Protein AF-A0A258W419-F1 (afdb_monomer)

pLDDT: mean 71.67, std 13.21, range [40.69, 92.25]

Solvent-accessible surface area (backbone atoms only — not comparable to full-atom values): 6292 Å² total; per-residue (Å²): 143,86,81,75,67,68,66,63,54,51,57,58,42,66,75,34,66,68,60,47,50,52,53,51,49,51,51,52,50,49,50,53,61,68,68,29,58,69,57,50,58,59,47,49,58,54,48,52,54,53,49,53,54,48,52,54,50,51,52,52,49,52,53,50,50,51,51,53,49,60,57,53,68,41,68,74,49,47,53,54,50,43,31,72,73,66,75,48,73,59,100,87,57,87,83,80,81,75,78,76,77,83,81,125

Structure (mmCIF, N/CA/C/O backbone):
data_AF-A0A258W419-F1
#
_entry.id   AF-A0A258W419-F1
#
loop_
_atom_site.group_PDB
_atom_site.id
_atom_site.type_symbol
_atom_site.label_atom_id
_atom_site.label_alt_id
_atom_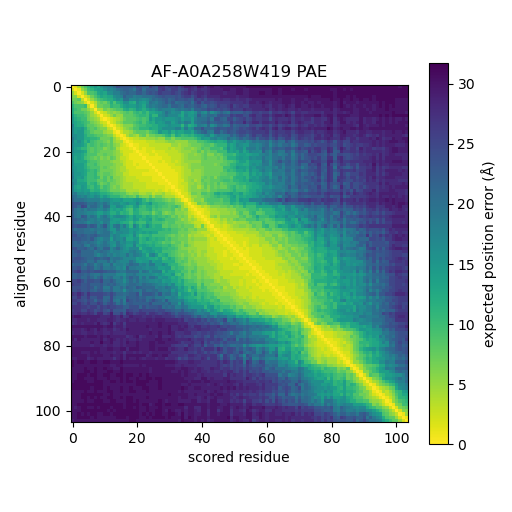site.label_comp_id
_atom_site.label_asym_id
_atom_site.label_entity_id
_atom_site.label_seq_id
_atom_site.pdbx_PDB_ins_code
_atom_site.Cartn_x
_atom_site.Cartn_y
_atom_site.Cartn_z
_atom_site.occupancy
_atom_site.B_iso_or_equiv
_atom_site.auth_seq_id
_atom_site.auth_comp_id
_atom_site.auth_asym_id
_atom_site.auth_atom_id
_atom_site.pdbx_PDB_model_num
ATOM 1 N N . MET A 1 1 ? 42.868 9.281 -20.946 1.00 45.41 1 MET A N 1
ATOM 2 C CA . MET A 1 1 ? 42.586 9.699 -22.340 1.00 45.41 1 MET A CA 1
ATOM 3 C C . MET A 1 1 ? 41.556 8.746 -22.967 1.00 45.41 1 MET A C 1
ATOM 5 O O . MET A 1 1 ? 41.919 7.928 -23.793 1.00 45.41 1 MET A O 1
ATOM 9 N N . PHE A 1 2 ? 40.281 8.785 -22.550 1.00 53.38 2 PHE A N 1
ATOM 10 C CA . PHE A 1 2 ? 39.294 7.734 -22.899 1.00 53.38 2 PHE A CA 1
ATOM 11 C C . PHE A 1 2 ? 37.959 8.246 -23.477 1.00 53.38 2 PHE A C 1
ATOM 13 O O . PHE A 1 2 ? 36.977 7.517 -23.496 1.00 53.38 2 PHE A O 1
ATOM 20 N N . ILE A 1 3 ? 37.908 9.473 -24.015 1.00 57.81 3 ILE A N 1
ATOM 21 C CA . ILE A 1 3 ? 36.650 10.080 -24.510 1.00 57.81 3 ILE A CA 1
ATOM 22 C C . ILE A 1 3 ? 36.766 10.544 -25.977 1.00 57.81 3 ILE A C 1
ATOM 24 O O . ILE A 1 3 ? 36.177 11.536 -26.380 1.00 57.81 3 ILE A O 1
ATOM 28 N N . LYS A 1 4 ? 37.542 9.849 -26.823 1.00 53.00 4 LYS A N 1
ATOM 29 C CA . LYS A 1 4 ? 37.614 10.188 -28.266 1.00 53.00 4 LYS A CA 1
ATOM 30 C C . LYS A 1 4 ? 36.705 9.347 -29.170 1.00 53.00 4 LYS A C 1
ATOM 32 O O . LYS A 1 4 ? 36.533 9.695 -30.332 1.00 53.00 4 LYS A O 1
ATOM 37 N N . LYS A 1 5 ? 36.081 8.280 -28.657 1.00 54.56 5 LYS A N 1
ATOM 38 C CA . LYS A 1 5 ? 35.203 7.404 -29.453 1.00 54.56 5 LYS A CA 1
ATOM 39 C C . LYS A 1 5 ? 33.720 7.812 -29.594 1.00 54.56 5 LYS A C 1
ATOM 41 O O . LYS A 1 5 ? 33.115 7.281 -30.522 1.00 54.56 5 LYS A O 1
ATOM 46 N N . PRO A 1 6 ? 33.102 8.727 -28.808 1.00 57.25 6 PRO A N 1
ATOM 47 C CA . PRO A 1 6 ? 31.686 9.033 -29.043 1.00 57.25 6 PRO A CA 1
ATOM 48 C C . PRO A 1 6 ? 31.472 9.843 -30.333 1.00 57.25 6 PRO A C 1
ATOM 50 O O . PRO A 1 6 ? 30.406 9.779 -30.932 1.00 57.25 6 PRO A O 1
ATOM 53 N N . PHE A 1 7 ? 32.492 10.572 -30.798 1.00 58.84 7 PHE A N 1
ATOM 54 C CA . PHE A 1 7 ? 32.338 11.576 -31.853 1.00 58.84 7 PHE A CA 1
ATOM 55 C C . PHE A 1 7 ? 32.351 11.017 -33.289 1.00 58.84 7 PHE A C 1
ATOM 57 O O . PHE A 1 7 ? 31.762 11.608 -34.188 1.00 58.84 7 PHE A O 1
ATOM 64 N N . SER A 1 8 ? 32.997 9.873 -33.541 1.00 60.66 8 SER A N 1
ATOM 65 C CA . SER A 1 8 ? 32.965 9.241 -34.872 1.00 60.66 8 SER A CA 1
ATOM 66 C C . SER A 1 8 ? 31.698 8.410 -35.093 1.00 60.66 8 SER A C 1
ATOM 68 O O . SER A 1 8 ? 31.232 8.276 -36.225 1.00 60.66 8 SER A O 1
ATOM 70 N N . TRP A 1 9 ? 31.113 7.889 -34.011 1.00 58.88 9 TRP A N 1
ATOM 71 C CA . TRP A 1 9 ? 29.901 7.074 -34.048 1.00 58.88 9 TRP A CA 1
ATOM 72 C C . TRP A 1 9 ? 28.661 7.912 -34.375 1.00 58.88 9 TRP A C 1
ATOM 74 O O . TRP A 1 9 ? 27.857 7.523 -35.219 1.00 58.88 9 TRP A O 1
ATOM 84 N N . THR A 1 10 ? 28.563 9.117 -33.809 1.00 65.44 10 THR A N 1
ATOM 85 C CA . THR A 1 10 ? 27.478 10.067 -34.101 1.00 65.44 10 THR A CA 1
ATOM 86 C C . THR A 1 10 ? 27.471 10.515 -35.561 1.00 65.44 10 THR A C 1
ATOM 88 O O . THR A 1 10 ? 26.404 10.662 -36.149 1.00 65.44 10 THR A O 1
ATOM 91 N N . ARG A 1 11 ? 28.646 10.668 -36.187 1.00 64.56 11 ARG A N 1
ATOM 92 C CA . ARG A 1 11 ? 28.769 11.097 -37.590 1.00 64.56 11 ARG A CA 1
ATOM 93 C C . ARG A 1 11 ? 28.247 10.049 -38.581 1.00 64.56 11 ARG A C 1
ATOM 95 O O . ARG A 1 11 ? 27.622 10.408 -39.571 1.00 64.56 11 ARG A O 1
ATOM 102 N N . SER A 1 12 ? 28.459 8.763 -38.291 1.00 65.25 12 SER A N 1
ATOM 103 C CA . SER A 1 12 ? 27.885 7.648 -39.065 1.00 65.25 12 SER A CA 1
ATOM 104 C C . SER A 1 12 ? 26.373 7.510 -38.834 1.00 65.25 12 SER A C 1
ATOM 106 O O . SER A 1 12 ? 25.621 7.262 -39.776 1.00 65.25 12 SER A O 1
ATOM 108 N N . LEU A 1 13 ? 25.921 7.744 -37.594 1.00 62.31 13 LEU A N 1
ATOM 109 C CA . LEU A 1 13 ? 24.507 7.698 -37.206 1.00 62.31 13 LEU A CA 1
ATOM 110 C C . LEU A 1 13 ? 23.682 8.814 -37.871 1.00 62.31 13 LEU A C 1
ATOM 11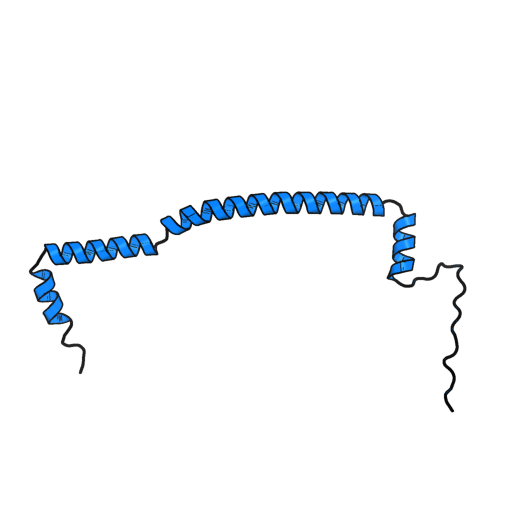2 O O . LEU A 1 13 ? 22.587 8.560 -38.360 1.00 62.31 13 LEU A O 1
ATOM 116 N N . ILE A 1 14 ? 24.237 10.029 -37.956 1.00 69.38 14 ILE A N 1
ATOM 117 C CA . ILE A 1 14 ? 23.624 11.184 -38.636 1.00 69.38 14 ILE A CA 1
ATOM 118 C C . ILE A 1 14 ? 23.492 10.951 -40.146 1.00 69.38 14 ILE A C 1
ATOM 120 O O . ILE A 1 14 ? 22.523 11.399 -40.752 1.00 69.38 14 ILE A O 1
ATOM 124 N N . ASN A 1 15 ? 24.421 10.208 -40.757 1.00 72.50 15 ASN A N 1
ATOM 125 C CA . ASN A 1 15 ? 24.398 9.935 -42.195 1.00 72.50 15 ASN A CA 1
ATOM 126 C C . ASN A 1 15 ? 23.331 8.893 -42.601 1.00 72.50 15 ASN A C 1
ATOM 128 O O . ASN A 1 15 ? 23.174 8.599 -43.785 1.00 72.50 15 ASN A O 1
ATOM 132 N N . ARG A 1 16 ? 22.598 8.313 -41.635 1.00 76.62 16 ARG A N 1
ATOM 133 C CA . ARG A 1 16 ? 21.488 7.376 -41.868 1.00 76.62 16 ARG A CA 1
ATOM 134 C C . ARG A 1 16 ? 20.206 7.863 -41.172 1.00 76.62 16 ARG A C 1
ATO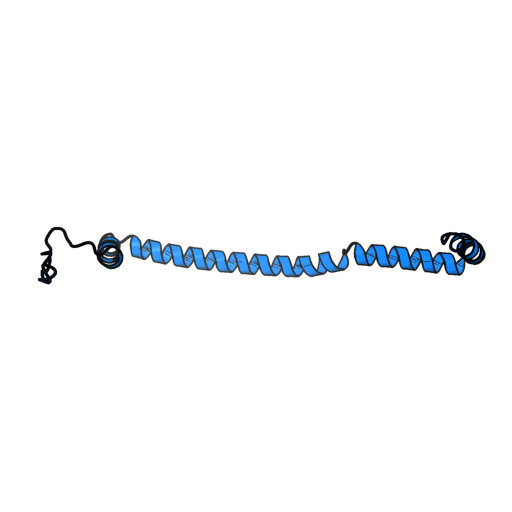M 136 O O . ARG A 1 16 ? 19.981 7.520 -40.010 1.00 76.62 16 ARG A O 1
ATOM 143 N N . PRO A 1 17 ? 19.317 8.591 -41.877 1.00 78.94 17 PRO A N 1
ATOM 144 C CA . PRO A 1 17 ? 18.150 9.239 -41.267 1.00 78.94 17 PRO A CA 1
ATOM 145 C C . PRO A 1 17 ? 17.182 8.252 -40.597 1.00 78.94 17 PRO A C 1
ATOM 147 O O . PRO A 1 17 ? 16.611 8.559 -39.555 1.00 78.94 17 PRO A O 1
ATOM 150 N N . LEU A 1 18 ? 17.053 7.034 -41.136 1.00 83.12 18 LEU A N 1
ATOM 151 C CA . LEU A 1 18 ? 16.200 5.992 -40.555 1.00 83.12 18 LEU A CA 1
ATOM 152 C C . LEU A 1 18 ? 16.697 5.521 -39.184 1.00 83.12 18 LEU A C 1
ATOM 154 O O . LEU A 1 18 ? 15.894 5.320 -38.280 1.00 83.12 18 LEU A O 1
ATOM 158 N N . VAL A 1 19 ? 18.013 5.383 -38.999 1.00 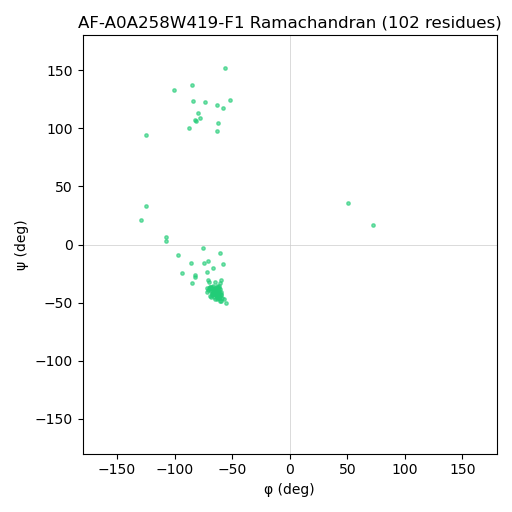82.94 19 VAL A N 1
ATOM 159 C CA . VAL A 1 19 ? 18.580 4.949 -37.713 1.00 82.94 19 VAL A CA 1
ATOM 160 C C . VAL A 1 19 ? 18.327 6.013 -36.648 1.00 82.94 19 VAL A C 1
ATOM 162 O O . VAL A 1 19 ? 17.937 5.684 -35.531 1.00 82.94 19 VAL A O 1
ATOM 165 N N . MET A 1 20 ? 18.468 7.290 -37.008 1.00 84.69 20 MET A N 1
ATOM 166 C CA . MET A 1 20 ? 18.199 8.393 -36.089 1.00 84.69 20 MET A CA 1
ATOM 167 C C . MET A 1 20 ? 16.715 8.496 -35.711 1.00 84.69 20 MET A C 1
ATOM 169 O O . MET A 1 20 ? 16.395 8.765 -34.552 1.00 84.69 20 MET A O 1
ATOM 173 N N . LEU A 1 21 ? 15.811 8.207 -36.655 1.00 86.38 21 LEU A N 1
ATOM 174 C CA . LEU A 1 21 ? 14.373 8.126 -36.398 1.00 86.38 21 LEU A CA 1
ATOM 175 C C . LEU A 1 21 ? 14.060 7.034 -35.370 1.00 86.38 21 LEU A C 1
ATOM 177 O O . LEU A 1 21 ? 13.382 7.317 -34.385 1.00 86.38 21 LEU A O 1
ATOM 181 N N . TYR A 1 22 ? 14.603 5.823 -35.532 1.00 90.12 22 TYR A N 1
ATOM 182 C CA . TYR A 1 22 ? 14.390 4.743 -34.562 1.00 90.12 22 TYR A CA 1
ATOM 183 C C . TYR A 1 22 ? 14.972 5.056 -33.183 1.00 90.12 22 TYR A C 1
ATOM 185 O O . TYR A 1 22 ? 14.342 4.738 -32.180 1.00 90.12 22 TYR A O 1
ATOM 193 N N . VAL A 1 23 ? 16.134 5.709 -33.109 1.00 88.38 23 VAL A N 1
ATOM 194 C CA . VAL A 1 23 ? 16.736 6.115 -31.828 1.00 88.38 23 VAL A CA 1
ATOM 195 C C . VAL A 1 23 ? 15.871 7.160 -31.120 1.00 88.38 23 VAL A C 1
ATOM 197 O O . VAL A 1 23 ? 15.606 7.026 -29.927 1.00 88.38 23 VAL A O 1
ATOM 200 N N . CYS A 1 24 ? 15.385 8.172 -31.844 1.00 88.44 24 CYS A N 1
ATOM 201 C CA . CYS A 1 24 ? 14.488 9.185 -31.289 1.00 88.44 24 CYS A CA 1
ATOM 202 C C . CYS A 1 24 ? 13.151 8.575 -30.848 1.00 88.44 24 CYS A C 1
ATOM 204 O O . CYS A 1 24 ? 12.685 8.849 -29.744 1.00 88.44 24 CYS A O 1
ATOM 206 N N . LEU A 1 25 ? 12.575 7.692 -31.667 1.00 92.00 25 LEU A N 1
ATOM 207 C CA . LEU A 1 25 ? 11.326 6.998 -31.365 1.00 92.00 25 LEU A CA 1
ATOM 208 C C . LEU A 1 25 ? 11.469 6.083 -30.145 1.00 92.00 25 LEU A C 1
ATOM 210 O O . LEU A 1 25 ? 10.616 6.102 -29.264 1.00 92.00 25 LEU A O 1
ATOM 214 N N . ALA A 1 26 ? 12.570 5.336 -30.052 1.00 92.25 26 ALA A N 1
ATOM 215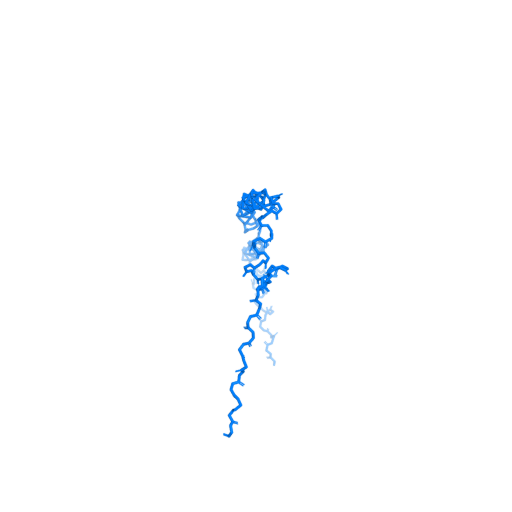 C CA . ALA A 1 26 ? 12.873 4.511 -28.891 1.00 92.25 26 ALA A CA 1
ATOM 216 C C . ALA A 1 26 ? 13.024 5.366 -27.628 1.00 92.25 26 ALA A C 1
ATOM 218 O O . ALA A 1 26 ? 12.468 5.019 -26.591 1.00 92.25 26 ALA A O 1
ATOM 219 N N . PHE A 1 27 ? 13.714 6.506 -27.711 1.00 92.12 27 PHE A N 1
ATOM 220 C CA . PHE A 1 27 ? 13.887 7.409 -26.574 1.00 92.12 27 PHE A CA 1
ATOM 221 C C . PHE A 1 27 ? 12.567 8.060 -26.139 1.00 92.12 27 PHE A C 1
ATOM 223 O O . PHE A 1 27 ? 12.277 8.122 -24.946 1.00 92.12 27 PHE A O 1
ATOM 230 N N . ALA A 1 28 ? 11.735 8.491 -27.091 1.00 89.31 28 ALA A N 1
ATOM 231 C CA . ALA A 1 28 ? 10.405 9.034 -26.826 1.00 89.31 28 ALA A CA 1
ATOM 232 C C . ALA A 1 28 ? 9.477 7.981 -26.205 1.00 89.31 28 ALA A C 1
ATOM 234 O O . ALA A 1 28 ? 8.784 8.265 -25.230 1.00 89.31 28 ALA A O 1
ATOM 235 N N . PHE A 1 29 ? 9.509 6.749 -26.718 1.00 89.56 29 PHE A N 1
ATOM 236 C CA . PHE A 1 29 ? 8.751 5.630 -26.167 1.00 89.56 29 PHE A CA 1
ATOM 237 C C . PHE A 1 29 ? 9.203 5.297 -24.743 1.00 89.56 29 PHE A C 1
ATOM 239 O O . PHE A 1 29 ? 8.372 5.165 -23.847 1.00 89.56 29 PHE A O 1
ATOM 246 N N . LEU A 1 30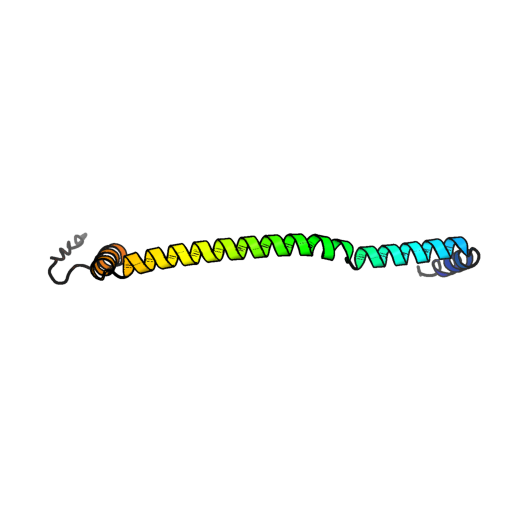 ? 10.516 5.242 -24.502 1.00 88.88 30 LEU A N 1
ATOM 247 C CA . LEU A 1 30 ? 11.068 5.017 -23.169 1.00 88.88 30 LEU A CA 1
ATOM 248 C C . LEU A 1 30 ? 10.643 6.129 -22.205 1.00 88.88 30 LEU A C 1
ATOM 250 O O . LEU A 1 30 ? 10.200 5.847 -21.098 1.00 88.88 30 LEU A O 1
ATOM 254 N N . ASN A 1 31 ? 10.725 7.389 -22.639 1.00 85.88 31 ASN A N 1
ATOM 255 C CA . ASN A 1 31 ? 10.305 8.541 -21.850 1.00 85.88 31 ASN A CA 1
ATOM 256 C C . ASN A 1 31 ? 8.805 8.482 -21.516 1.00 85.88 31 ASN A C 1
ATOM 258 O O . ASN A 1 31 ? 8.422 8.746 -20.381 1.00 85.88 31 ASN A O 1
ATOM 262 N N . PHE A 1 32 ? 7.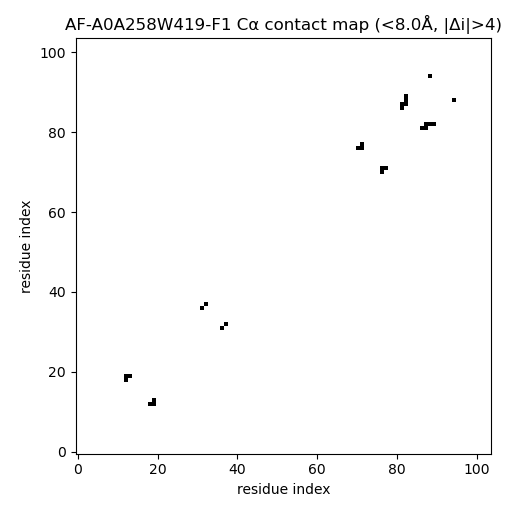965 8.064 -22.464 1.00 84.44 32 PHE A N 1
ATOM 263 C CA . PHE A 1 32 ? 6.528 7.890 -22.255 1.00 84.44 32 PHE A CA 1
ATOM 264 C C . PHE A 1 32 ? 6.207 6.764 -21.260 1.00 84.44 32 PHE A C 1
ATOM 266 O O . PHE A 1 32 ? 5.366 6.940 -20.377 1.00 84.44 32 PHE A O 1
ATOM 273 N N . VAL A 1 33 ? 6.907 5.629 -21.359 1.00 83.19 33 VAL A N 1
ATOM 274 C CA . VAL A 1 33 ? 6.760 4.498 -20.428 1.00 83.19 33 VAL A CA 1
ATOM 275 C C . VAL A 1 33 ? 7.251 4.873 -19.025 1.00 83.19 33 VAL A C 1
ATOM 277 O O . VAL A 1 33 ? 6.566 4.584 -18.044 1.00 83.19 33 VAL A O 1
ATOM 280 N N . ILE A 1 34 ? 8.392 5.566 -18.919 1.00 79.06 34 ILE A N 1
ATOM 281 C CA . ILE A 1 34 ? 8.979 6.012 -17.644 1.00 79.06 34 ILE A CA 1
ATOM 282 C C . ILE A 1 34 ? 8.137 7.110 -16.984 1.00 79.06 34 ILE A C 1
ATOM 284 O O . ILE A 1 34 ? 7.974 7.085 -15.767 1.00 79.06 34 ILE A O 1
ATOM 288 N N . ASN A 1 35 ? 7.536 8.024 -17.758 1.00 72.12 35 ASN A N 1
ATOM 289 C CA . ASN A 1 35 ? 6.609 9.037 -17.235 1.00 72.12 35 ASN A CA 1
ATOM 290 C C . ASN A 1 35 ? 5.367 8.426 -16.566 1.00 72.12 35 ASN A C 1
ATOM 292 O O . ASN A 1 35 ? 4.588 9.140 -15.935 1.00 72.12 35 ASN A O 1
ATOM 296 N N . GLY A 1 36 ? 5.181 7.105 -16.657 1.00 64.44 36 GLY A N 1
ATOM 297 C CA . GLY A 1 36 ? 4.359 6.380 -15.699 1.00 64.44 36 GLY A CA 1
ATOM 298 C C . GLY A 1 36 ? 2.870 6.644 -15.858 1.00 64.44 36 GLY A C 1
ATOM 299 O O . GLY A 1 36 ? 2.108 6.318 -14.957 1.00 64.44 36 GLY A O 1
ATOM 300 N N . ASN A 1 37 ? 2.429 7.192 -16.993 1.00 70.88 37 ASN A N 1
ATOM 301 C CA . ASN A 1 37 ? 1.015 7.482 -17.230 1.00 70.88 37 ASN A CA 1
ATOM 302 C C . ASN A 1 37 ? 0.167 6.197 -17.176 1.00 70.88 37 ASN A C 1
ATOM 304 O O . ASN A 1 37 ? -0.906 6.166 -16.581 1.00 70.88 37 ASN A O 1
ATOM 308 N N . ILE A 1 38 ? 0.712 5.099 -17.708 1.00 67.50 38 ILE A N 1
ATOM 309 C CA . ILE A 1 38 ? 0.076 3.775 -17.697 1.00 67.50 38 ILE A CA 1
ATOM 310 C C . ILE A 1 38 ? 0.029 3.205 -16.269 1.00 67.50 38 ILE A C 1
ATOM 312 O O . ILE A 1 38 ? -1.018 2.738 -15.822 1.00 67.50 38 ILE A O 1
ATOM 316 N N . TYR A 1 39 ? 1.130 3.313 -15.518 1.00 71.38 39 TYR A N 1
ATOM 317 C CA . TYR A 1 39 ? 1.185 2.880 -14.117 1.00 71.38 39 TYR A CA 1
ATOM 318 C C . TYR A 1 39 ? 0.267 3.711 -13.215 1.00 71.38 39 TYR A C 1
ATOM 320 O O . TYR A 1 39 ? -0.382 3.163 -12.329 1.00 71.38 39 TYR A O 1
ATOM 328 N N . ARG A 1 40 ? 0.165 5.019 -13.457 1.00 73.19 40 ARG A N 1
ATOM 329 C CA . ARG A 1 40 ? -0.684 5.942 -12.701 1.00 73.19 40 ARG A CA 1
ATOM 330 C C . ARG A 1 40 ? -2.165 5.652 -12.922 1.00 73.19 40 ARG A C 1
ATOM 332 O O . ARG A 1 40 ? -2.911 5.630 -11.951 1.00 73.19 40 ARG A O 1
ATOM 339 N N . LEU A 1 41 ? -2.579 5.368 -14.158 1.00 71.62 41 LEU A N 1
ATOM 340 C CA . LEU A 1 41 ? -3.947 4.940 -14.474 1.00 71.62 41 LEU A CA 1
ATOM 341 C C . LEU A 1 41 ? -4.309 3.615 -13.792 1.00 71.62 41 LEU A C 1
ATOM 343 O O . LEU A 1 41 ? -5.393 3.490 -13.225 1.00 71.62 41 LEU A O 1
ATOM 347 N N . TRP A 1 42 ? -3.392 2.645 -13.792 1.00 72.56 42 TRP A N 1
ATOM 348 C CA . TRP A 1 42 ? -3.637 1.348 -13.159 1.00 72.56 42 TRP A CA 1
ATOM 349 C C . TRP A 1 42 ? -3.651 1.436 -11.627 1.00 72.56 42 TRP A C 1
ATOM 351 O O . TRP A 1 42 ? -4.503 0.839 -10.966 1.00 72.56 42 TRP A O 1
ATOM 361 N N . ASN A 1 43 ? -2.761 2.248 -11.052 1.00 77.88 43 ASN A N 1
ATOM 362 C CA . ASN A 1 43 ? -2.712 2.476 -9.614 1.00 77.88 43 ASN A CA 1
ATOM 363 C C . ASN A 1 43 ? -3.920 3.286 -9.112 1.00 77.88 43 ASN A C 1
ATOM 365 O O . ASN A 1 43 ? -4.406 3.011 -8.021 1.00 77.88 43 ASN A O 1
ATOM 369 N N . LEU A 1 44 ? -4.474 4.204 -9.914 1.00 78.50 44 LEU A N 1
ATOM 370 C CA . LEU A 1 44 ? -5.625 5.027 -9.523 1.00 78.50 44 LEU A CA 1
ATOM 371 C C . LEU A 1 44 ? -6.876 4.190 -9.212 1.00 78.50 44 LEU A C 1
ATOM 373 O O . LEU A 1 44 ? -7.560 4.442 -8.221 1.00 78.50 44 LEU A O 1
ATOM 377 N N . ASN A 1 45 ? -7.153 3.158 -10.014 1.00 81.44 45 ASN A N 1
ATOM 378 C CA . ASN A 1 45 ? -8.274 2.254 -9.744 1.00 81.44 45 ASN A CA 1
ATOM 379 C C . ASN A 1 45 ? -8.042 1.433 -8.464 1.00 81.44 45 ASN A C 1
ATOM 381 O O . ASN A 1 45 ? -8.954 1.226 -7.665 1.00 81.44 45 ASN A O 1
ATOM 385 N N . ASN A 1 46 ? -6.800 1.004 -8.235 1.00 82.12 46 ASN A N 1
ATOM 386 C CA . ASN A 1 46 ? -6.431 0.256 -7.036 1.00 82.12 46 ASN A CA 1
ATOM 387 C C . ASN A 1 46 ? -6.497 1.127 -5.769 1.00 82.12 46 ASN A C 1
ATOM 389 O O . ASN A 1 46 ? -6.915 0.667 -4.706 1.00 82.12 46 ASN A O 1
ATOM 393 N N . GLU A 1 47 ? -6.104 2.394 -5.874 1.00 83.00 47 GLU A N 1
ATOM 394 C CA . GLU A 1 47 ? -6.226 3.380 -4.802 1.00 83.00 47 GLU A CA 1
ATOM 395 C C . GLU A 1 47 ? -7.687 3.677 -4.480 1.00 83.00 47 GLU A C 1
ATOM 397 O O . GLU A 1 47 ? -8.053 3.679 -3.306 1.00 83.00 47 GLU A O 1
ATOM 402 N N . TYR A 1 48 ? -8.539 3.824 -5.496 1.00 83.62 48 TYR A N 1
ATOM 403 C CA . TYR A 1 48 ? -9.977 4.006 -5.310 1.00 83.62 48 TYR A CA 1
ATOM 404 C C . TYR A 1 48 ? -10.607 2.851 -4.511 1.00 83.62 48 TYR A C 1
ATOM 406 O O . TYR A 1 48 ? -11.301 3.083 -3.519 1.00 83.62 48 TYR A O 1
ATOM 414 N N . GLN A 1 49 ? -10.281 1.602 -4.860 1.00 84.75 49 GLN A N 1
ATOM 415 C CA . GLN A 1 49 ? -10.760 0.423 -4.127 1.00 84.75 49 GLN A CA 1
ATOM 416 C C . GLN A 1 49 ? -10.245 0.380 -2.680 1.00 84.75 49 GLN A C 1
ATOM 418 O O . GLN A 1 49 ? -11.002 0.088 -1.752 1.00 84.75 49 GLN A O 1
ATOM 423 N N . LYS A 1 50 ? -8.975 0.739 -2.448 1.00 87.19 50 LYS A N 1
ATOM 424 C CA . LYS A 1 50 ? -8.420 0.844 -1.087 1.00 87.19 50 LYS A CA 1
ATOM 425 C C . LYS A 1 50 ? -9.128 1.915 -0.255 1.00 87.19 50 LYS A C 1
ATOM 427 O O . LYS A 1 50 ? -9.301 1.715 0.946 1.00 87.19 50 LYS A O 1
ATOM 432 N N . MET A 1 51 ? -9.526 3.036 -0.857 1.00 84.94 51 MET A N 1
ATOM 433 C CA . MET A 1 51 ? -10.262 4.089 -0.150 1.00 84.94 51 MET A CA 1
ATOM 434 C C . MET A 1 51 ? -11.661 3.623 0.254 1.00 84.94 51 MET A C 1
ATOM 436 O O . MET A 1 51 ? -12.033 3.805 1.411 1.00 84.94 51 MET A O 1
ATOM 440 N N . LEU A 1 52 ? -12.388 2.937 -0.634 1.00 90.31 52 LEU A N 1
ATOM 441 C CA . LEU A 1 52 ? -13.693 2.351 -0.302 1.00 90.31 52 LEU A CA 1
ATOM 442 C C . LEU A 1 52 ? -13.597 1.361 0.865 1.00 90.31 52 LEU A C 1
ATOM 444 O O . LEU A 1 52 ? -14.343 1.474 1.836 1.00 90.31 52 LEU A O 1
ATOM 448 N N . GLN A 1 53 ? -12.609 0.463 0.837 1.00 89.19 53 GLN A N 1
ATOM 449 C CA . GLN A 1 53 ? -12.384 -0.485 1.934 1.00 89.19 53 GLN A CA 1
ATOM 450 C C . GLN A 1 53 ? -12.050 0.207 3.263 1.00 89.19 53 GLN A C 1
ATOM 452 O O . GLN A 1 53 ? -12.437 -0.264 4.331 1.00 89.19 53 GLN A O 1
ATOM 457 N N . ARG A 1 54 ? -11.315 1.326 3.228 1.00 87.25 54 ARG A N 1
ATOM 458 C CA . ARG A 1 54 ? -11.017 2.120 4.431 1.00 87.25 54 ARG A CA 1
ATOM 459 C C . ARG A 1 54 ? -12.265 2.805 4.976 1.00 87.25 54 ARG A C 1
ATOM 461 O O . ARG A 1 54 ? -12.440 2.835 6.190 1.00 87.25 54 ARG A O 1
ATOM 468 N N . MET A 1 55 ? -13.128 3.324 4.104 1.00 87.06 55 MET A N 1
ATOM 469 C CA . MET A 1 55 ? -14.393 3.934 4.516 1.00 87.06 55 MET A CA 1
ATOM 470 C C . MET A 1 55 ? -15.301 2.915 5.202 1.00 87.06 55 MET A C 1
ATOM 472 O O . MET A 1 55 ? -15.800 3.190 6.291 1.00 87.06 55 MET A O 1
ATOM 476 N N . GLU A 1 56 ? -15.447 1.725 4.622 1.00 91.06 56 GLU A N 1
ATOM 477 C CA . GLU A 1 56 ? -16.253 0.653 5.209 1.00 91.06 56 GLU A CA 1
ATOM 478 C C . GLU A 1 56 ? -15.705 0.217 6.577 1.00 91.06 56 GLU A C 1
ATOM 480 O O . GLU A 1 56 ? -16.444 0.154 7.561 1.00 91.06 56 GLU A O 1
ATOM 485 N N . LYS A 1 57 ? -14.386 0.007 6.686 1.00 90.06 57 LYS A N 1
ATOM 486 C CA . LYS A 1 57 ? -13.742 -0.326 7.967 1.00 90.06 57 LYS A CA 1
ATOM 487 C C . LYS A 1 57 ? -13.949 0.761 9.018 1.00 90.06 57 LYS A C 1
ATOM 489 O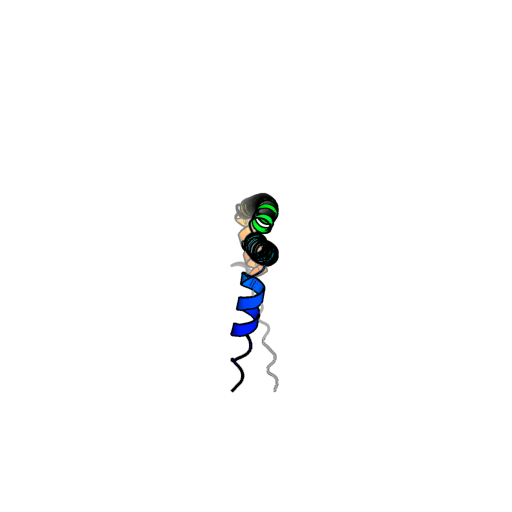 O . LYS A 1 57 ? -14.273 0.444 10.158 1.00 90.06 57 LYS A O 1
ATOM 494 N N . ASN A 1 58 ? -13.802 2.031 8.649 1.00 86.62 58 ASN A N 1
ATOM 495 C CA . ASN A 1 58 ? -14.009 3.142 9.577 1.00 86.62 58 ASN A CA 1
ATOM 496 C C . ASN A 1 58 ? -15.461 3.214 10.060 1.00 86.62 58 ASN A C 1
ATOM 498 O O . ASN A 1 58 ? -15.690 3.431 11.246 1.00 86.62 58 ASN A O 1
ATOM 502 N N . GLN A 1 59 ? -16.439 2.974 9.183 1.00 88.00 59 GLN A N 1
ATOM 503 C CA . GLN A 1 59 ? -17.847 2.907 9.581 1.00 88.00 59 GLN A CA 1
ATOM 504 C C . GLN A 1 59 ? -18.109 1.761 10.564 1.00 88.00 59 GLN A C 1
ATOM 506 O O . GLN A 1 59 ? -18.788 1.963 11.569 1.00 88.00 59 GLN A O 1
ATOM 511 N N . GLN A 1 60 ? -17.527 0.582 10.330 1.00 88.94 60 GLN A N 1
ATOM 512 C CA . GLN A 1 60 ? -17.635 -0.547 11.258 1.00 88.94 60 GLN A CA 1
ATOM 513 C C . GLN A 1 60 ? -16.989 -0.244 12.616 1.00 88.94 60 GLN A C 1
ATOM 515 O O . GLN A 1 60 ? -17.547 -0.598 13.654 1.00 88.94 60 GLN A O 1
ATOM 520 N N . VAL A 1 61 ? -15.837 0.432 12.629 1.00 87.44 61 VAL A N 1
ATOM 521 C CA . VAL A 1 61 ? -15.168 0.863 13.866 1.00 87.44 61 VAL A CA 1
ATOM 522 C C . VAL A 1 61 ? -16.041 1.858 14.628 1.00 87.44 61 VAL A C 1
ATOM 524 O O . VAL A 1 61 ? -16.270 1.661 15.816 1.00 87.44 61 VAL A O 1
ATOM 527 N N . ILE A 1 62 ? -16.599 2.867 13.955 1.00 83.56 62 ILE A N 1
ATOM 528 C CA . ILE A 1 62 ? -17.511 3.842 14.572 1.00 83.56 62 ILE A CA 1
ATOM 529 C C . ILE A 1 62 ? -18.752 3.145 15.144 1.00 83.56 62 ILE A C 1
ATOM 531 O O . ILE A 1 62 ? -19.161 3.444 16.262 1.00 83.56 62 ILE A O 1
ATOM 535 N N . ALA A 1 63 ? -19.335 2.190 14.415 1.00 84.75 63 ALA A N 1
ATOM 536 C CA . ALA A 1 63 ? -20.490 1.433 14.891 1.00 84.75 63 ALA A CA 1
ATOM 537 C C . ALA A 1 63 ? -20.169 0.619 16.156 1.00 84.75 63 ALA A C 1
ATOM 539 O O . ALA A 1 63 ? -20.9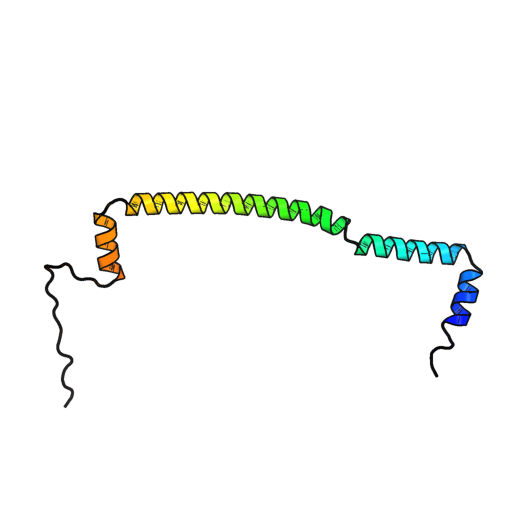54 0.636 17.102 1.00 84.75 63 ALA A O 1
ATOM 540 N N . ARG A 1 64 ? -19.003 -0.039 16.207 1.00 84.56 64 ARG A N 1
ATOM 541 C CA . ARG A 1 64 ? -18.536 -0.760 17.404 1.00 84.56 64 ARG A CA 1
ATOM 542 C C . ARG A 1 64 ? -18.281 0.185 18.573 1.00 84.56 64 ARG A C 1
ATOM 544 O O . ARG A 1 64 ? -18.792 -0.060 19.657 1.00 84.56 64 ARG A O 1
ATOM 551 N N . LEU A 1 65 ? -17.584 1.297 18.340 1.00 80.94 65 LEU A N 1
ATOM 552 C CA . LEU A 1 65 ? -17.339 2.306 19.373 1.00 80.94 65 LEU A CA 1
ATOM 553 C C . LEU A 1 65 ? -18.650 2.872 19.923 1.00 80.94 65 LEU A C 1
ATOM 555 O O . LEU A 1 65 ? -18.780 3.025 21.129 1.00 80.94 65 LEU A O 1
ATOM 559 N N . ASN A 1 66 ? -19.643 3.131 19.073 1.00 78.62 66 ASN A N 1
ATOM 560 C CA . ASN A 1 66 ? -20.959 3.582 19.523 1.00 78.62 66 ASN A CA 1
ATOM 561 C C . ASN A 1 66 ? -21.685 2.522 20.359 1.00 78.62 66 ASN A C 1
ATOM 563 O O . ASN A 1 66 ? -22.350 2.875 21.330 1.00 78.62 66 ASN A O 1
ATOM 567 N N . GLN A 1 67 ? -21.553 1.236 20.024 1.00 80.19 67 GLN A N 1
ATOM 568 C CA . GLN A 1 67 ? -22.085 0.150 20.853 1.00 80.19 67 GLN A CA 1
ATOM 569 C C . GLN A 1 67 ? -21.365 0.060 22.200 1.00 80.19 67 GLN A C 1
ATOM 571 O O . GLN A 1 67 ? -22.015 -0.136 23.223 1.00 80.19 67 GLN A O 1
ATOM 576 N N . ASP A 1 68 ? -20.046 0.231 22.223 1.00 75.50 68 ASP A N 1
ATOM 577 C CA . ASP A 1 68 ? -19.265 0.209 23.459 1.00 75.50 68 ASP A CA 1
ATOM 578 C C . ASP A 1 68 ? -19.556 1.438 24.330 1.00 75.50 68 ASP A C 1
ATOM 580 O O . ASP A 1 68 ? -19.720 1.306 25.538 1.00 75.50 68 ASP A O 1
ATOM 584 N N . ILE A 1 69 ? -19.740 2.615 23.726 1.00 72.88 69 ILE A N 1
ATOM 585 C CA . ILE A 1 69 ? -20.207 3.826 24.412 1.00 72.88 69 ILE A CA 1
ATOM 586 C C . ILE A 1 69 ? -21.625 3.629 24.953 1.00 72.88 69 ILE A C 1
ATOM 588 O O . ILE A 1 69 ? -21.895 4.016 26.085 1.00 72.88 69 ILE A O 1
ATOM 592 N N . ALA A 1 70 ? -22.527 3.005 24.191 1.00 70.06 70 ALA A N 1
ATOM 593 C CA . ALA A 1 70 ? -23.875 2.702 24.667 1.00 70.06 70 ALA A CA 1
ATOM 594 C C . ALA A 1 70 ? -23.855 1.768 25.888 1.00 70.06 70 ALA A C 1
ATOM 596 O O . ALA A 1 70 ? -24.627 1.988 26.815 1.00 70.06 70 ALA A O 1
ATOM 597 N N . LYS A 1 71 ? -22.939 0.791 25.930 1.00 63.97 71 LYS A N 1
ATOM 598 C CA . LYS A 1 71 ? -22.714 -0.073 27.104 1.00 63.97 71 LYS A CA 1
ATOM 599 C C . LYS A 1 71 ? -22.071 0.675 28.277 1.00 63.97 71 LYS A C 1
ATOM 601 O O . LYS A 1 71 ? -22.418 0.419 29.421 1.00 63.97 71 LYS A O 1
ATOM 606 N N . MET A 1 72 ? -21.151 1.604 28.006 1.00 58.06 72 MET A N 1
ATOM 607 C CA . MET A 1 72 ? -20.506 2.442 29.029 1.00 58.06 72 MET A CA 1
ATOM 608 C C . MET A 1 72 ? -21.421 3.542 29.583 1.00 58.06 72 MET A C 1
ATOM 610 O O . MET A 1 72 ? -21.119 4.118 30.621 1.00 58.06 72 MET A O 1
ATOM 614 N N . LYS A 1 73 ? -22.534 3.855 28.909 1.00 59.53 73 LYS A N 1
ATOM 615 C CA . LYS A 1 73 ? -23.488 4.877 29.356 1.00 59.53 73 LYS A CA 1
ATOM 616 C C . LYS A 1 73 ? -24.286 4.447 30.597 1.00 59.53 73 LYS A C 1
ATOM 618 O O . LYS A 1 73 ? -24.897 5.308 31.225 1.00 59.53 73 LYS A O 1
ATOM 623 N N . ASP A 1 74 ? -24.261 3.163 30.960 1.00 59.91 74 ASP A N 1
ATOM 624 C CA . ASP A 1 74 ? -24.751 2.692 32.256 1.00 59.91 74 ASP A CA 1
ATOM 625 C C . ASP A 1 74 ? -23.684 2.948 33.342 1.00 59.91 74 ASP A C 1
ATOM 627 O O . ASP A 1 74 ? -22.623 2.316 33.319 1.00 59.91 74 ASP A O 1
ATOM 631 N N . PRO A 1 75 ? -23.932 3.848 34.315 1.00 60.12 75 PRO A N 1
ATOM 632 C CA . PRO A 1 75 ? -22.935 4.254 35.313 1.00 60.12 75 PRO A CA 1
ATOM 633 C C . PRO A 1 75 ? -22.425 3.082 36.169 1.00 60.12 75 PRO A C 1
ATOM 635 O O . PRO A 1 75 ? -21.250 3.047 36.524 1.00 60.12 75 PRO A O 1
ATOM 638 N N . LEU A 1 76 ? -23.267 2.068 36.392 1.00 61.50 76 LEU A N 1
ATOM 639 C CA . LEU A 1 76 ? -22.915 0.835 37.108 1.00 61.50 76 LEU A CA 1
ATOM 640 C C . LEU A 1 76 ? -21.881 -0.038 36.368 1.00 61.50 76 LEU A C 1
ATOM 642 O O . LEU A 1 76 ? -21.242 -0.895 36.976 1.00 61.50 76 LEU A O 1
ATOM 646 N N . TYR A 1 77 ? -21.713 0.138 35.053 1.00 60.16 77 TYR A N 1
ATOM 647 C CA . TYR A 1 77 ? -20.758 -0.636 34.255 1.00 60.16 77 TYR A CA 1
ATOM 648 C C . TYR A 1 77 ? -19.346 -0.034 34.292 1.00 60.16 77 TYR A C 1
ATOM 650 O O . TYR A 1 77 ? -18.361 -0.774 34.285 1.00 60.16 77 TYR A O 1
ATOM 658 N N . ILE A 1 78 ? -19.238 1.298 34.378 1.00 60.62 78 ILE A N 1
ATOM 659 C CA . ILE A 1 78 ? -17.949 1.987 34.541 1.00 60.62 78 ILE A CA 1
ATOM 660 C C . ILE A 1 78 ? -17.353 1.686 35.913 1.00 60.62 78 ILE A C 1
ATOM 662 O O . ILE A 1 78 ? -16.165 1.398 35.996 1.00 60.62 78 ILE A O 1
ATOM 666 N N . GLU A 1 79 ? -18.175 1.693 36.961 1.00 60.59 79 GLU A N 1
ATOM 667 C CA . GLU A 1 79 ? -17.748 1.375 38.326 1.00 60.59 79 GLU A CA 1
ATOM 668 C C . GLU A 1 79 ? -17.164 -0.042 38.416 1.00 60.59 79 GLU A C 1
ATOM 670 O O . GLU A 1 79 ? -16.027 -0.216 38.846 1.00 60.59 79 GLU A O 1
ATOM 675 N N . ARG A 1 80 ? -17.860 -1.043 37.861 1.00 64.06 80 ARG A N 1
ATOM 676 C CA . ARG A 1 80 ? -17.360 -2.428 37.813 1.00 64.06 80 ARG A CA 1
ATOM 677 C C . ARG A 1 80 ? -16.071 -2.583 37.005 1.00 64.06 80 ARG A C 1
ATOM 679 O O . ARG A 1 80 ? -15.171 -3.290 37.444 1.00 64.06 80 ARG A O 1
ATOM 686 N N . GLN A 1 81 ? -15.954 -1.926 35.848 1.00 62.81 81 GLN A N 1
ATOM 687 C CA . GLN A 1 81 ? -14.714 -1.986 35.062 1.00 62.81 81 GLN A CA 1
ATOM 688 C C . GLN A 1 81 ? -13.556 -1.214 35.703 1.00 62.81 81 GLN A C 1
ATOM 690 O O . GLN A 1 81 ? -12.403 -1.599 35.515 1.00 62.81 81 GLN A O 1
ATOM 695 N N . ALA A 1 82 ? -13.831 -0.135 36.438 1.00 63.78 82 ALA A N 1
ATOM 696 C CA . ALA A 1 82 ? -12.817 0.600 37.184 1.00 63.78 82 ALA A CA 1
ATOM 697 C C . ALA A 1 82 ? -12.286 -0.241 38.352 1.00 63.78 82 ALA A C 1
ATOM 699 O O . ALA A 1 82 ? -11.073 -0.357 38.487 1.00 63.78 82 ALA A O 1
ATOM 700 N N . ILE A 1 83 ? -13.171 -0.894 39.111 1.00 66.81 83 ILE A N 1
ATOM 701 C CA . ILE A 1 83 ? -12.812 -1.856 40.164 1.00 66.81 83 ILE A CA 1
ATOM 702 C C . ILE A 1 83 ? -11.928 -2.973 39.587 1.00 66.81 83 ILE A C 1
ATOM 704 O O . ILE A 1 83 ? -10.828 -3.206 40.076 1.00 66.81 83 ILE A O 1
ATOM 708 N N . GLU A 1 84 ? -12.346 -3.594 38.477 1.00 67.69 84 GLU A N 1
ATOM 709 C CA . GLU A 1 84 ? -11.635 -4.733 37.877 1.00 67.69 84 GLU A CA 1
ATOM 710 C C . GLU A 1 84 ? -10.280 -4.359 37.243 1.00 67.69 84 GLU A C 1
ATOM 712 O O . GLU A 1 84 ? -9.333 -5.139 37.304 1.00 67.69 84 GLU A O 1
ATOM 717 N N . LYS A 1 85 ? -10.157 -3.180 36.611 1.00 66.88 85 LYS A N 1
ATOM 718 C CA . LYS A 1 85 ? -8.922 -2.785 35.901 1.00 66.88 85 LYS A CA 1
ATOM 719 C C . LYS A 1 85 ? -7.936 -1.970 36.721 1.00 66.88 85 LYS A C 1
ATOM 721 O O . LYS A 1 85 ? -6.764 -1.923 36.350 1.00 66.88 85 LYS A O 1
ATOM 726 N N . LEU A 1 86 ? -8.402 -1.276 37.753 1.00 64.88 86 LEU A N 1
ATOM 727 C CA . LEU A 1 86 ? -7.569 -0.406 38.584 1.00 64.88 86 LEU A CA 1
ATOM 728 C C . LEU A 1 86 ? -7.304 -1.009 39.968 1.00 64.88 86 LEU A C 1
ATOM 730 O O . LEU A 1 86 ? -6.659 -0.345 40.773 1.00 64.88 86 LEU A O 1
ATOM 734 N N . ASP A 1 87 ? -7.781 -2.236 40.220 1.00 62.84 87 ASP A N 1
ATOM 735 C CA . ASP A 1 87 ? -7.712 -2.914 41.524 1.00 62.84 87 ASP A CA 1
ATOM 736 C C . ASP A 1 87 ? -8.239 -2.005 42.652 1.00 62.84 87 ASP A C 1
ATOM 738 O O . ASP A 1 87 ? -7.694 -1.918 43.752 1.00 62.84 87 ASP A O 1
ATOM 742 N N . LEU A 1 88 ? -9.271 -1.221 42.316 1.00 61.22 88 LEU A N 1
ATOM 743 C CA . LEU A 1 88 ? -9.882 -0.256 43.219 1.00 61.22 88 LEU A CA 1
ATOM 744 C C . LEU A 1 88 ? -10.904 -0.985 44.081 1.00 61.22 88 LEU A C 1
ATOM 746 O O . LEU A 1 88 ? -11.835 -1.600 43.571 1.00 61.22 88 LEU A O 1
ATOM 750 N N . VAL A 1 89 ? -10.721 -0.887 45.388 1.00 60.22 89 VAL A N 1
ATOM 751 C CA . VAL A 1 89 ? -11.583 -1.486 46.405 1.00 60.22 89 VAL A CA 1
ATOM 752 C C . VAL A 1 89 ? -12.759 -0.534 46.667 1.00 60.22 89 VAL A C 1
ATOM 754 O O . VAL A 1 89 ? -12.561 0.683 46.710 1.00 60.22 89 VAL A O 1
ATOM 757 N N . GLU A 1 90 ? -13.985 -1.058 46.789 1.00 58.81 90 GLU A N 1
ATOM 758 C CA . GLU A 1 90 ? -15.161 -0.245 47.144 1.00 58.81 90 GLU A CA 1
ATOM 759 C C . GLU A 1 90 ? -14.919 0.484 48.478 1.00 58.81 90 GLU A C 1
ATOM 761 O O . GLU A 1 90 ? -14.204 -0.013 49.346 1.00 58.81 90 GLU A O 1
ATOM 766 N N . GLU A 1 91 ? -15.542 1.651 48.686 1.00 59.06 91 GLU A N 1
ATOM 767 C CA . GLU A 1 91 ? -15.329 2.473 49.896 1.00 59.06 91 GLU A CA 1
ATOM 768 C C . GLU A 1 91 ? -15.658 1.722 51.211 1.00 59.06 91 GLU A C 1
ATOM 770 O O . GLU A 1 91 ? -15.204 2.112 52.284 1.00 59.06 91 GLU A O 1
ATOM 775 N N . ASN A 1 92 ? -16.398 0.608 51.123 1.00 55.19 92 ASN A N 1
ATOM 776 C CA . ASN A 1 92 ? -16.787 -0.261 52.237 1.00 55.19 92 ASN A CA 1
ATOM 777 C C . ASN A 1 92 ? -16.062 -1.616 52.298 1.00 55.19 92 ASN A C 1
ATOM 779 O O . ASN A 1 92 ? -16.444 -2.457 53.115 1.00 55.19 92 ASN A O 1
ATOM 783 N N . ASP A 1 93 ? -15.062 -1.866 51.456 1.00 54.38 93 ASP A N 1
ATOM 784 C CA . ASP A 1 93 ? -14.476 -3.199 51.340 1.00 54.38 93 ASP A CA 1
ATOM 785 C C . ASP A 1 93 ? -13.142 -3.317 52.119 1.00 54.38 93 ASP A C 1
ATOM 787 O O . ASP A 1 93 ? -12.305 -2.410 52.162 1.00 54.38 93 ASP A O 1
ATOM 791 N N . LEU A 1 94 ? -13.012 -4.406 52.886 1.00 57.25 94 LEU A N 1
ATOM 792 C CA . LEU A 1 94 ? -12.005 -4.576 53.943 1.00 57.25 94 LEU A CA 1
ATOM 793 C C . LEU A 1 94 ? -10.661 -5.005 53.344 1.00 57.25 94 LEU A C 1
ATOM 795 O O . LEU A 1 94 ? -10.467 -6.163 52.977 1.00 57.25 94 LEU A O 1
ATOM 799 N N . ILE A 1 95 ? -9.696 -4.086 53.301 1.00 56.41 95 ILE A N 1
ATOM 800 C CA . ILE A 1 95 ? -8.350 -4.365 52.787 1.00 56.41 95 ILE A CA 1
ATOM 801 C C . ILE A 1 95 ? -7.535 -5.131 53.840 1.00 56.41 95 ILE A C 1
ATOM 803 O O . ILE A 1 95 ? -7.104 -4.568 54.848 1.00 56.41 95 ILE A O 1
ATOM 807 N N . PHE A 1 96 ? -7.271 -6.415 53.590 1.00 56.72 96 PHE A N 1
ATOM 808 C CA . PHE A 1 96 ? -6.338 -7.213 54.388 1.00 56.72 96 PHE A CA 1
ATOM 809 C C . PHE A 1 96 ? -4.913 -7.068 53.842 1.00 56.72 96 PHE A C 1
ATOM 811 O O . PHE A 1 96 ? -4.531 -7.721 52.873 1.00 56.72 96 PHE A O 1
ATOM 818 N N . VAL A 1 97 ? -4.103 -6.224 54.485 1.00 60.66 97 VAL A N 1
ATOM 819 C CA . VAL A 1 97 ? -2.658 -6.171 54.225 1.00 60.66 97 VAL A CA 1
ATOM 820 C C . VAL A 1 97 ? -1.989 -7.276 55.034 1.00 60.66 97 VAL A C 1
ATOM 822 O O . VAL A 1 97 ? -1.877 -7.183 56.257 1.00 60.66 97 VAL A O 1
ATOM 825 N N . PHE A 1 98 ? -1.548 -8.336 54.360 1.00 61.09 98 PHE A N 1
ATOM 826 C CA . PHE A 1 98 ? -0.734 -9.366 54.997 1.00 61.09 98 PHE A CA 1
ATOM 827 C C . PHE A 1 98 ? 0.679 -8.814 55.228 1.00 61.09 98 PHE A C 1
ATOM 829 O O . PHE A 1 98 ? 1.319 -8.382 54.265 1.00 61.09 98 PHE A O 1
ATOM 836 N N . PRO A 1 99 ? 1.188 -8.797 56.473 1.00 60.09 99 PRO A N 1
ATOM 837 C CA . PRO A 1 99 ? 2.561 -8.396 56.721 1.00 60.09 99 PRO A CA 1
ATOM 838 C C . PRO A 1 99 ? 3.486 -9.392 56.022 1.00 60.09 99 PRO A C 1
ATOM 840 O O . PRO A 1 99 ? 3.449 -10.587 56.305 1.00 60.09 99 PRO A O 1
ATOM 843 N N . THR A 1 100 ? 4.308 -8.904 55.092 1.00 52.06 100 THR A N 1
ATOM 844 C CA . THR A 1 100 ? 5.414 -9.689 54.542 1.00 52.06 100 THR A CA 1
ATOM 845 C C . THR A 1 100 ? 6.304 -10.089 55.702 1.00 52.06 100 THR A C 1
ATOM 847 O O . THR A 1 100 ? 6.822 -9.220 56.411 1.00 52.06 100 THR A O 1
ATOM 850 N N . GLU A 1 101 ? 6.411 -11.394 55.922 1.00 56.22 101 GLU A N 1
ATOM 851 C CA . GLU A 1 101 ? 7.144 -11.959 57.039 1.00 56.22 101 GLU A CA 1
ATOM 852 C C . GLU A 1 101 ? 8.552 -11.368 57.089 1.00 56.22 101 GLU A C 1
ATOM 854 O O . GLU A 1 101 ? 9.291 -11.380 56.102 1.00 56.22 101 GLU A O 1
ATOM 859 N N . GLN A 1 102 ? 8.891 -10.795 58.243 1.00 52.78 102 GLN A N 1
ATOM 860 C CA . GLN A 1 102 ? 10.238 -10.346 58.543 1.00 52.78 102 GLN A CA 1
ATOM 861 C C . GLN A 1 102 ? 11.134 -11.587 58.535 1.00 52.78 102 GLN A C 1
ATOM 863 O O . GLN A 1 102 ? 11.185 -12.336 59.509 1.00 52.78 102 GLN A O 1
ATOM 868 N N . THR A 1 103 ? 11.808 -11.829 57.414 1.00 46.88 103 THR A N 1
ATOM 869 C CA . THR A 1 103 ? 12.928 -12.764 57.337 1.00 46.88 103 THR A CA 1
ATOM 870 C C . THR A 1 103 ? 14.027 -12.247 58.261 1.00 46.88 103 THR A C 1
ATOM 872 O O . THR A 1 103 ? 14.669 -11.243 57.947 1.00 46.88 103 THR A O 1
ATOM 875 N N . ASN A 1 104 ? 14.163 -12.902 59.418 1.00 40.69 104 ASN A N 1
ATOM 876 C CA . ASN A 1 104 ? 15.354 -12.862 60.274 1.00 40.69 104 ASN A CA 1
ATOM 877 C C . ASN A 1 104 ? 16.575 -13.404 59.522 1.00 40.69 104 ASN A C 1
ATOM 879 O O . ASN A 1 104 ? 16.399 -14.390 58.768 1.00 40.69 104 ASN A O 1
#

Radius of gyration: 37.36 Å; Cα contacts (8 Å, |Δi|>4): 14; chains: 1; bounding box: 67×24×102 Å

Sequence (104 aa):
MFIKKPFSWTRSLINRPLVMLYVCLAFAFLNFVINGNIYRLWNLNNEYQKMLQRMEKNQQVIARLNQDIAKMKDPLYIERQAIEKLDLVEENDLIFVFPTEQTN

Mean predicted aligned error: 18.08 Å

Secondary structure (DSSP, 8-state):
---SSHHHHHHHHHT-HHHHHHHHHHHHHHHHHHTTHHHHHHHHHHHHHHHHHHHHHHHHHHHHHHHHHHHHTSHHHHHHHHHHHHTPPPTT-----PPPP---

Foldseek 3Di:
DPPPPVVVVVVVCVVDVVSVVVVVVVVVVVVVVVVCPVVCVVVVVVVVVVVVVVVVVVVVVVVVVVVVVVVVVPVVNVVVVCCVPVVDDPPPGDDDDDPPDPDD